Protein AF-A0A497I6L3-F1 (afdb_monomer_lite)

Structure (mmCIF, N/CA/C/O backbone):
data_AF-A0A497I6L3-F1
#
_entry.id   AF-A0A497I6L3-F1
#
loop_
_atom_site.group_PDB
_atom_site.id
_atom_site.type_symbol
_atom_site.label_atom_id
_atom_site.label_alt_id
_atom_site.label_comp_id
_atom_site.label_asym_id
_atom_site.label_entity_id
_atom_site.label_seq_id
_atom_site.pdbx_PDB_ins_code
_atom_site.Cartn_x
_atom_site.Cartn_y
_atom_site.Cartn_z
_atom_site.occupancy
_atom_site.B_iso_or_equiv
_atom_site.auth_seq_id
_atom_site.auth_comp_id
_atom_site.auth_asym_id
_atom_site.auth_atom_id
_atom_site.pdbx_PDB_model_num
ATOM 1 N N . MET A 1 1 ? 1.125 13.773 -6.582 1.00 65.88 1 MET A N 1
ATOM 2 C CA . MET A 1 1 ? -0.005 12.831 -6.393 1.00 65.88 1 MET A CA 1
ATOM 3 C C . MET A 1 1 ? -0.545 13.071 -4.991 1.00 65.88 1 MET A C 1
ATOM 5 O O . MET A 1 1 ? 0.246 12.997 -4.061 1.00 65.88 1 MET A O 1
ATOM 9 N N . LYS A 1 2 ? -1.811 13.471 -4.830 1.00 78.44 2 LYS A N 1
ATOM 10 C CA . LYS A 1 2 ? -2.381 13.794 -3.510 1.00 78.44 2 LYS A CA 1
ATOM 11 C C . LYS A 1 2 ? -2.910 12.508 -2.866 1.00 78.44 2 LYS A C 1
ATOM 13 O O . LYS A 1 2 ? -3.588 11.742 -3.545 1.00 78.44 2 LYS A O 1
ATOM 18 N N . LEU A 1 3 ? -2.563 12.249 -1.604 1.00 86.81 3 LEU A N 1
ATOM 19 C CA . LEU A 1 3 ? -3.074 11.085 -0.871 1.00 86.81 3 LEU A CA 1
ATOM 20 C C . LEU A 1 3 ? -4.517 11.339 -0.397 1.00 86.81 3 LEU A C 1
ATOM 22 O O . LEU A 1 3 ? -4.853 12.489 -0.096 1.00 86.81 3 LEU A O 1
ATOM 26 N N . PRO A 1 4 ? -5.366 10.298 -0.305 1.00 87.12 4 PRO A N 1
ATOM 27 C CA . PRO A 1 4 ? -6.693 10.425 0.291 1.00 87.12 4 PRO A CA 1
ATOM 28 C C . PRO A 1 4 ? -6.631 10.853 1.766 1.00 87.12 4 PRO A C 1
ATOM 30 O O . PRO A 1 4 ? -5.651 10.592 2.467 1.00 87.12 4 PRO A O 1
ATOM 33 N N . LYS A 1 5 ? -7.697 11.499 2.258 1.00 85.88 5 LYS A N 1
ATOM 34 C CA . LYS A 1 5 ? -7.792 11.967 3.652 1.00 85.88 5 LYS A CA 1
ATOM 35 C C . LYS A 1 5 ? -7.585 10.796 4.627 1.00 85.88 5 LYS A C 1
ATOM 37 O O . LYS A 1 5 ? -8.158 9.728 4.442 1.00 85.88 5 LYS A O 1
ATOM 42 N N . GLY A 1 6 ? -6.767 11.003 5.661 1.00 88.12 6 GLY A N 1
ATOM 43 C CA . GLY A 1 6 ? -6.455 9.983 6.676 1.00 88.12 6 GLY A CA 1
ATOM 44 C C . GLY A 1 6 ? -5.296 9.041 6.324 1.00 88.12 6 GLY A C 1
ATOM 45 O O . GLY A 1 6 ? -4.903 8.232 7.163 1.00 88.12 6 GLY A O 1
ATOM 46 N N . TRP A 1 7 ? -4.716 9.166 5.127 1.00 92.25 7 TRP A N 1
ATOM 47 C CA . TRP A 1 7 ? -3.492 8.468 4.744 1.00 92.25 7 TRP A CA 1
ATOM 48 C C . TRP A 1 7 ? -2.277 9.382 4.842 1.00 92.25 7 TRP A C 1
ATOM 50 O O . TRP A 1 7 ? -2.327 10.559 4.486 1.00 92.25 7 TRP A O 1
ATOM 60 N N . LYS A 1 8 ? -1.155 8.815 5.280 1.00 93.81 8 LYS A N 1
ATOM 61 C CA . LYS A 1 8 ? 0.141 9.489 5.333 1.00 93.81 8 LYS A CA 1
ATOM 62 C C . LYS A 1 8 ? 1.239 8.610 4.757 1.00 93.81 8 LYS A C 1
ATOM 64 O O . LYS A 1 8 ? 1.212 7.386 4.891 1.00 93.81 8 LYS A O 1
ATOM 69 N N . LEU A 1 9 ? 2.225 9.247 4.137 1.00 94.31 9 LEU A N 1
ATOM 70 C CA . LEU A 1 9 ? 3.484 8.597 3.808 1.00 94.31 9 LEU A CA 1
ATOM 71 C C . LEU A 1 9 ? 4.308 8.485 5.095 1.00 94.31 9 LEU A C 1
ATOM 73 O O . LEU A 1 9 ? 4.629 9.494 5.713 1.00 94.31 9 LEU A O 1
ATOM 77 N N . LYS A 1 10 ? 4.622 7.258 5.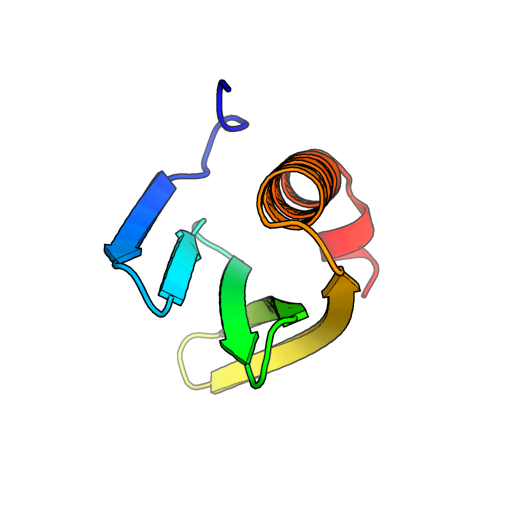515 1.00 92.75 10 LYS A N 1
ATOM 78 C CA . LYS A 1 10 ? 5.421 6.993 6.720 1.00 92.75 10 LYS A CA 1
ATOM 79 C C . LYS A 1 10 ? 6.908 6.875 6.409 1.00 92.75 10 LYS A C 1
ATOM 81 O O . LYS A 1 10 ? 7.740 7.275 7.213 1.00 92.75 10 LYS A O 1
ATOM 86 N N . LYS A 1 11 ? 7.240 6.259 5.274 1.00 92.62 11 LYS A N 1
ATOM 87 C CA . LYS A 1 11 ? 8.619 5.975 4.870 1.00 92.62 11 LYS A CA 1
ATOM 88 C C . LYS A 1 11 ? 8.697 5.905 3.355 1.00 92.62 11 LYS A C 1
ATOM 90 O O . LYS A 1 11 ? 7.865 5.250 2.739 1.00 92.62 11 LYS A O 1
ATOM 95 N N . GLU A 1 12 ? 9.713 6.514 2.767 1.00 92.62 12 GLU A N 1
ATOM 96 C CA . GLU A 1 12 ? 10.055 6.344 1.358 1.00 92.62 12 GLU A CA 1
ATOM 97 C C . GLU A 1 12 ? 11.575 6.279 1.246 1.00 92.62 12 GLU A C 1
ATOM 99 O O . GLU A 1 12 ? 12.279 7.201 1.643 1.00 92.62 12 GLU A O 1
ATOM 104 N N . ASN A 1 13 ? 12.089 5.151 0.765 1.00 90.88 13 ASN A N 1
ATOM 105 C CA . ASN A 1 13 ? 13.492 4.984 0.411 1.00 90.88 13 ASN A CA 1
ATOM 106 C C . ASN A 1 13 ? 13.607 4.189 -0.899 1.00 90.88 13 ASN A C 1
ATOM 108 O O . ASN A 1 13 ? 12.617 3.673 -1.418 1.00 90.88 13 ASN A O 1
ATOM 112 N N . GLY A 1 14 ? 14.822 4.048 -1.433 1.00 82.38 14 GLY A N 1
ATOM 113 C CA . GLY A 1 14 ? 15.050 3.388 -2.728 1.00 82.38 14 GLY A CA 1
ATOM 114 C C . GLY A 1 14 ? 14.624 1.911 -2.817 1.00 82.38 14 GLY A C 1
ATOM 115 O O . GLY A 1 14 ? 14.602 1.354 -3.915 1.00 82.38 14 GLY A O 1
ATOM 116 N N . LYS A 1 15 ? 14.286 1.265 -1.691 1.00 89.50 15 LYS A N 1
ATOM 117 C CA . LYS A 1 15 ? 13.874 -0.149 -1.620 1.00 89.50 15 LYS A CA 1
ATOM 118 C C . LYS A 1 15 ? 12.418 -0.338 -1.181 1.00 89.50 15 LYS A C 1
ATOM 120 O O . LYS A 1 15 ? 11.842 -1.389 -1.456 1.00 89.50 15 LYS A O 1
ATOM 125 N N . GLN A 1 16 ? 11.835 0.640 -0.491 1.00 94.81 16 GLN A N 1
ATOM 126 C CA . GLN A 1 16 ? 10.561 0.503 0.203 1.00 94.81 16 GLN A CA 1
ATOM 127 C C . GLN A 1 16 ? 9.819 1.842 0.296 1.00 94.81 16 GLN A C 1
ATOM 129 O O . GLN A 1 16 ? 10.390 2.853 0.703 1.00 94.81 16 GLN A O 1
ATOM 134 N N . ILE A 1 17 ? 8.514 1.816 0.033 1.00 95.75 17 ILE A N 1
ATOM 135 C CA . ILE A 1 17 ? 7.590 2.929 0.281 1.00 95.75 17 ILE A CA 1
ATOM 136 C C . ILE A 1 17 ? 6.469 2.433 1.186 1.00 95.75 17 ILE A C 1
ATOM 138 O O . ILE A 1 17 ? 5.918 1.366 0.950 1.00 95.75 17 ILE A O 1
ATOM 142 N N . VAL A 1 18 ? 6.135 3.181 2.232 1.00 95.50 18 VAL A N 1
ATOM 143 C CA . VAL A 1 18 ? 5.146 2.798 3.239 1.00 95.50 18 VAL A CA 1
ATOM 144 C C . VAL A 1 18 ? 4.122 3.908 3.384 1.00 95.50 18 VAL A C 1
ATOM 146 O O . VAL A 1 18 ? 4.443 5.005 3.842 1.00 95.50 18 VAL A O 1
ATOM 149 N N . TYR A 1 19 ? 2.877 3.583 3.073 1.00 94.69 19 TYR A N 1
ATOM 150 C CA . TYR A 1 19 ? 1.711 4.399 3.366 1.00 94.69 19 TYR A CA 1
ATOM 151 C C . TYR A 1 19 ? 0.959 3.808 4.550 1.00 94.69 19 TYR A C 1
ATOM 153 O O . TYR A 1 19 ? 0.868 2.589 4.703 1.00 94.69 19 TYR A O 1
ATOM 161 N N . GLU A 1 20 ? 0.415 4.662 5.403 1.00 93.00 20 GLU A N 1
ATOM 162 C CA . GLU A 1 20 ? -0.281 4.235 6.609 1.00 93.00 20 GLU A CA 1
ATOM 163 C C . GLU A 1 20 ? -1.514 5.103 6.854 1.00 93.00 20 GLU A C 1
ATOM 165 O O . GLU A 1 20 ? -1.497 6.312 6.631 1.00 93.00 20 GLU A O 1
ATOM 170 N N . SER A 1 21 ? -2.573 4.468 7.340 1.00 91.88 21 SER A N 1
ATOM 171 C CA . SER A 1 21 ? -3.725 5.099 7.974 1.00 91.88 21 SER A CA 1
ATOM 172 C C . SER A 1 21 ? -3.883 4.541 9.393 1.00 91.88 21 SER A C 1
ATOM 174 O O . SER A 1 21 ? -3.069 3.744 9.876 1.00 91.88 21 SER A O 1
ATOM 176 N N . GLU A 1 22 ? -4.933 4.958 10.092 1.00 89.25 22 GLU A N 1
ATOM 177 C CA . GLU A 1 22 ? -5.264 4.420 11.413 1.00 89.25 22 GLU A CA 1
ATOM 178 C C . GLU A 1 22 ? -5.419 2.888 11.377 1.00 89.25 22 GLU A C 1
ATOM 180 O O . GLU A 1 22 ? -4.801 2.179 12.171 1.00 89.25 22 GLU A O 1
ATOM 185 N N . LYS A 1 23 ? -6.163 2.377 10.386 1.00 88.94 23 LYS A N 1
ATOM 186 C CA . LYS A 1 23 ? -6.570 0.965 10.293 1.00 88.94 23 LYS A CA 1
ATOM 187 C C . LYS A 1 23 ? -5.755 0.133 9.307 1.00 88.94 23 LYS A C 1
ATOM 189 O O . LYS A 1 23 ? -5.804 -1.092 9.377 1.00 88.94 23 LYS A O 1
ATOM 194 N N . TYR A 1 24 ? -5.012 0.756 8.393 1.00 92.00 24 TYR A N 1
ATOM 195 C CA . TYR A 1 24 ? -4.366 0.044 7.289 1.00 92.00 24 TYR A CA 1
ATOM 196 C C . TYR A 1 24 ? -2.942 0.517 7.025 1.00 92.00 24 TYR A C 1
ATOM 198 O O . TYR A 1 24 ? -2.556 1.637 7.356 1.00 92.00 24 TYR A O 1
ATOM 206 N N . GLN A 1 25 ? -2.163 -0.346 6.386 1.00 93.31 25 GLN A N 1
ATOM 207 C CA . GLN A 1 25 ? -0.817 -0.060 5.912 1.00 93.31 25 GLN A CA 1
ATOM 208 C C . GLN A 1 25 ? -0.652 -0.633 4.503 1.00 93.31 25 GLN A C 1
ATOM 210 O O . GLN A 1 25 ? -1.027 -1.772 4.256 1.00 93.31 25 GLN A O 1
ATOM 215 N N . ILE A 1 26 ? -0.073 0.141 3.588 1.00 94.56 26 ILE A N 1
ATOM 216 C CA . ILE A 1 26 ? 0.297 -0.316 2.245 1.00 94.56 26 ILE A CA 1
ATOM 217 C C . ILE A 1 26 ? 1.804 -0.160 2.104 1.00 94.56 26 ILE A C 1
ATOM 219 O O . ILE A 1 26 ? 2.351 0.903 2.397 1.00 94.56 26 ILE A O 1
ATOM 223 N N . ILE A 1 27 ? 2.477 -1.213 1.658 1.00 95.69 27 ILE A N 1
ATOM 224 C CA . ILE A 1 27 ? 3.922 -1.239 1.462 1.00 95.69 27 ILE A CA 1
ATOM 225 C C . ILE A 1 27 ? 4.211 -1.540 -0.002 1.00 95.69 27 ILE A C 1
ATOM 227 O O . ILE A 1 27 ? 3.701 -2.510 -0.543 1.00 95.69 27 ILE A O 1
ATOM 231 N N . ILE A 1 28 ? 5.046 -0.726 -0.638 1.00 96.44 28 ILE A N 1
ATOM 232 C CA . ILE A 1 28 ? 5.595 -0.986 -1.966 1.00 96.44 28 ILE A CA 1
ATOM 233 C C . ILE A 1 28 ? 7.052 -1.405 -1.794 1.00 96.44 28 ILE A C 1
ATOM 235 O O . ILE A 1 28 ? 7.875 -0.598 -1.361 1.00 96.44 28 ILE A O 1
ATOM 239 N N . TRP A 1 29 ? 7.381 -2.644 -2.140 1.00 95.69 29 TRP A N 1
ATOM 240 C CA . TRP A 1 29 ? 8.739 -3.183 -2.123 1.00 95.69 29 TRP A CA 1
ATOM 241 C C . TRP A 1 29 ? 9.332 -3.204 -3.522 1.00 95.69 29 TRP A C 1
ATOM 243 O O . TRP A 1 29 ? 8.677 -3.664 -4.451 1.00 95.69 29 TRP A O 1
ATOM 253 N N . LYS A 1 30 ? 10.597 -2.807 -3.669 1.00 94.19 30 LYS A N 1
ATOM 254 C CA . LYS A 1 30 ? 11.367 -3.085 -4.886 1.00 94.19 30 LYS A CA 1
ATOM 255 C C . LYS A 1 30 ? 12.028 -4.460 -4.753 1.00 94.19 30 LYS A C 1
ATOM 257 O O . LYS A 1 30 ? 12.920 -4.628 -3.921 1.00 94.19 30 LYS A O 1
ATOM 262 N N . LYS A 1 31 ? 11.618 -5.443 -5.557 1.00 90.44 31 LYS A N 1
ATOM 263 C CA . LYS A 1 31 ? 12.128 -6.823 -5.516 1.00 90.44 31 LYS A CA 1
ATOM 264 C C . LYS A 1 31 ? 12.489 -7.292 -6.924 1.00 90.44 31 LYS A C 1
ATOM 266 O O . LYS A 1 31 ? 11.614 -7.444 -7.758 1.00 90.44 31 LYS A O 1
ATOM 271 N N . ARG A 1 32 ? 13.782 -7.544 -7.169 1.00 85.19 32 ARG A N 1
ATOM 272 C CA . ARG A 1 32 ? 14.310 -8.121 -8.427 1.00 85.19 32 ARG A CA 1
ATOM 273 C C . ARG A 1 32 ? 13.800 -7.437 -9.713 1.00 85.19 32 ARG A C 1
ATOM 275 O O . ARG A 1 32 ? 13.465 -8.111 -10.672 1.00 85.19 32 ARG A O 1
ATOM 282 N N . GLY A 1 33 ? 13.754 -6.104 -9.727 1.00 86.44 33 GLY A N 1
ATOM 283 C CA . GLY A 1 33 ? 13.283 -5.323 -10.883 1.00 86.44 33 GLY A CA 1
ATOM 284 C C . GLY A 1 33 ? 11.803 -4.939 -10.819 1.00 86.44 33 GLY A C 1
ATOM 285 O O . GLY A 1 33 ? 11.443 -3.899 -11.361 1.00 86.44 33 GLY A O 1
ATOM 286 N N . ASP A 1 34 ? 11.002 -5.671 -10.046 1.00 94.19 34 ASP A N 1
ATOM 287 C CA . ASP A 1 34 ? 9.573 -5.417 -9.873 1.00 94.19 34 ASP A CA 1
ATOM 288 C C . ASP A 1 34 ? 9.265 -4.597 -8.617 1.00 94.19 34 ASP A C 1
ATOM 290 O O . ASP A 1 34 ? 10.078 -4.452 -7.694 1.00 94.19 34 ASP A O 1
ATOM 294 N N . TYR A 1 35 ? 8.036 -4.094 -8.570 1.00 95.94 35 TYR A N 1
ATOM 295 C CA . TYR A 1 35 ? 7.444 -3.372 -7.457 1.00 95.94 35 TYR A CA 1
ATOM 296 C C . TYR A 1 35 ? 6.242 -4.144 -6.914 1.00 95.94 35 TYR A C 1
ATOM 298 O O . TYR A 1 35 ? 5.184 -4.184 -7.538 1.00 95.94 35 TYR A O 1
ATOM 306 N N . LEU A 1 36 ? 6.395 -4.747 -5.738 1.00 96.50 36 LEU A N 1
ATOM 307 C CA . LEU A 1 36 ? 5.338 -5.485 -5.052 1.00 96.50 36 LEU A CA 1
ATOM 308 C C . LEU A 1 36 ? 4.591 -4.556 -4.098 1.00 96.50 36 LEU A C 1
ATOM 310 O O . LEU A 1 36 ? 5.180 -4.051 -3.145 1.00 96.50 36 LEU A O 1
ATOM 314 N N . VAL A 1 37 ? 3.297 -4.365 -4.324 1.00 95.69 37 VAL A N 1
ATOM 315 C CA . VAL A 1 37 ? 2.395 -3.657 -3.413 1.00 95.69 37 VAL A CA 1
ATOM 316 C C . VAL A 1 37 ? 1.732 -4.676 -2.496 1.00 95.69 37 VAL A C 1
ATOM 318 O O . VAL A 1 37 ? 0.957 -5.502 -2.963 1.00 95.69 37 VAL A O 1
ATOM 321 N N . GLU A 1 38 ? 2.008 -4.613 -1.200 1.00 94.75 38 GLU A N 1
ATOM 322 C CA . GLU A 1 38 ? 1.356 -5.409 -0.161 1.00 94.75 38 GLU A CA 1
ATOM 323 C C . GLU A 1 38 ? 0.466 -4.525 0.708 1.00 94.75 38 GLU A C 1
ATOM 325 O O . GLU A 1 38 ? 0.861 -3.429 1.109 1.00 94.75 38 GLU A O 1
ATOM 330 N N . THR A 1 39 ? -0.717 -5.024 1.047 1.00 93.88 39 THR A N 1
ATOM 331 C CA . THR A 1 39 ? -1.675 -4.307 1.890 1.00 93.88 39 THR A CA 1
ATOM 332 C C . THR A 1 39 ? -1.925 -5.074 3.176 1.00 93.88 39 THR A C 1
ATOM 334 O O . THR A 1 39 ? -2.087 -6.293 3.157 1.00 93.88 39 THR A O 1
ATOM 337 N N . PHE A 1 40 ? -1.998 -4.355 4.291 1.00 92.50 40 PHE A N 1
ATOM 338 C CA . PHE A 1 40 ? -2.176 -4.908 5.624 1.00 92.50 40 PHE A CA 1
ATOM 339 C C . PHE A 1 40 ? -3.279 -4.177 6.383 1.00 92.50 40 PHE A C 1
ATOM 341 O O . PHE A 1 40 ? -3.375 -2.947 6.332 1.00 92.50 40 PHE A O 1
ATOM 348 N N . ARG A 1 41 ? -4.057 -4.927 7.162 1.00 91.12 41 ARG A N 1
ATOM 349 C CA . ARG A 1 41 ? -4.919 -4.390 8.216 1.00 91.12 41 ARG A CA 1
ATOM 350 C C . ARG A 1 41 ? -4.142 -4.352 9.528 1.00 91.12 41 ARG A C 1
ATOM 352 O O . ARG A 1 41 ? -3.548 -5.350 9.937 1.00 91.12 41 ARG A O 1
ATOM 359 N N . LYS A 1 42 ? -4.129 -3.186 10.171 1.00 88.38 42 LYS A N 1
ATOM 360 C CA . LYS A 1 42 ? -3.504 -2.970 11.475 1.00 88.38 42 LYS A CA 1
ATOM 361 C C . LYS A 1 42 ? -4.466 -3.418 12.570 1.00 88.38 42 LYS A C 1
ATOM 363 O O . LYS A 1 42 ? -5.593 -2.935 12.642 1.00 88.38 42 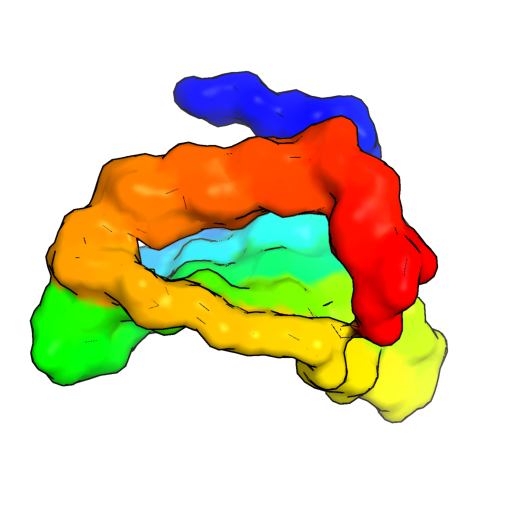LYS A O 1
ATOM 368 N N . SER A 1 43 ? -3.994 -4.320 13.416 1.00 81.06 43 SER A N 1
ATOM 369 C CA . SER A 1 43 ? -4.594 -4.689 14.694 1.00 81.06 43 SER A CA 1
ATOM 370 C C . SER A 1 43 ? -3.606 -4.316 15.811 1.00 81.06 43 SER A C 1
ATOM 372 O O . SER A 1 43 ? -2.408 -4.220 15.525 1.00 81.06 43 SER A O 1
ATOM 374 N N . PRO A 1 44 ? -4.046 -4.090 17.063 1.00 77.06 44 PRO A N 1
ATOM 375 C CA . PRO A 1 44 ? -3.148 -3.720 18.161 1.00 77.06 44 PRO A CA 1
ATOM 376 C C . PRO A 1 44 ? -1.973 -4.689 18.356 1.00 77.06 44 PRO A C 1
ATOM 378 O O . PRO A 1 44 ? -0.879 -4.263 18.709 1.00 77.06 44 PRO A O 1
ATOM 381 N N . THR A 1 45 ? -2.185 -5.977 18.078 1.00 81.12 45 THR A N 1
ATOM 382 C CA . THR A 1 45 ? -1.210 -7.049 18.332 1.00 81.12 45 THR A CA 1
ATOM 383 C C . THR A 1 45 ? -0.668 -7.714 17.068 1.00 81.12 45 THR A C 1
ATOM 385 O O . THR A 1 45 ? 0.303 -8.461 17.145 1.00 81.12 45 THR A O 1
ATOM 388 N N . TYR A 1 46 ? -1.258 -7.462 15.893 1.00 80.06 46 TYR A N 1
ATOM 389 C CA . TYR A 1 46 ? -0.871 -8.147 14.658 1.00 80.06 46 TYR A CA 1
ATOM 390 C C . TYR A 1 46 ? -1.128 -7.317 13.393 1.00 80.06 46 TYR A C 1
ATOM 392 O O . TYR A 1 46 ? -1.904 -6.360 13.377 1.00 80.06 46 TYR A O 1
ATOM 400 N N . LYS A 1 47 ? -0.483 -7.711 12.290 1.00 82.12 47 LYS A N 1
ATOM 401 C CA . LYS A 1 47 ? -0.762 -7.188 10.947 1.00 82.12 47 LYS A CA 1
ATOM 402 C C . LYS A 1 47 ? -1.224 -8.326 10.052 1.00 82.12 47 LYS A C 1
ATOM 404 O O . LYS A 1 47 ? -0.423 -9.188 9.706 1.00 82.12 47 LYS A O 1
ATOM 409 N N . ALA A 1 48 ? -2.496 -8.321 9.666 1.00 86.31 48 ALA A N 1
ATOM 410 C CA . ALA A 1 48 ? -3.004 -9.281 8.691 1.00 86.31 48 ALA A CA 1
ATOM 411 C C . ALA A 1 48 ? -2.738 -8.755 7.284 1.00 86.31 48 ALA 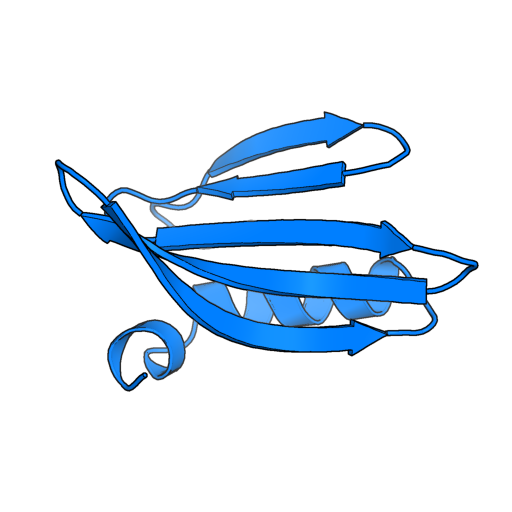A C 1
ATOM 413 O O . ALA A 1 48 ? -3.161 -7.645 6.950 1.00 86.31 48 ALA A O 1
ATOM 414 N N . ARG A 1 49 ? -2.035 -9.539 6.462 1.00 91.19 49 ARG A N 1
ATOM 415 C CA . ARG A 1 49 ? -1.896 -9.253 5.033 1.00 91.19 49 ARG A CA 1
ATOM 416 C C . ARG A 1 49 ? -3.238 -9.515 4.356 1.00 91.19 49 ARG A C 1
ATOM 418 O O . ARG A 1 49 ? -3.766 -10.612 4.469 1.00 91.19 49 ARG A O 1
ATOM 425 N N . LEU A 1 50 ? -3.757 -8.513 3.653 1.00 89.88 50 LEU A N 1
ATOM 426 C CA . LEU A 1 50 ? -5.015 -8.617 2.913 1.00 89.88 50 LEU A CA 1
ATOM 427 C C . LEU A 1 50 ? -4.769 -9.187 1.513 1.00 89.88 50 LEU A C 1
ATOM 429 O O . LEU A 1 50 ? -5.405 -10.148 1.104 1.00 89.88 50 LEU A O 1
ATOM 433 N N . PHE A 1 51 ? -3.810 -8.618 0.780 1.00 90.19 51 PHE A N 1
ATOM 434 C CA . PHE A 1 51 ? -3.423 -9.084 -0.554 1.00 90.19 51 PHE A CA 1
ATOM 435 C C . PHE A 1 51 ? -2.075 -8.486 -0.971 1.00 90.19 51 PHE A C 1
ATOM 437 O O . PHE A 1 51 ? -1.523 -7.616 -0.287 1.00 90.19 51 PHE A O 1
ATOM 444 N N . ALA A 1 52 ? -1.549 -8.944 -2.111 1.00 92.81 52 ALA A N 1
ATOM 445 C CA . ALA A 1 52 ? -0.445 -8.275 -2.786 1.00 92.81 52 ALA A CA 1
ATOM 446 C C . A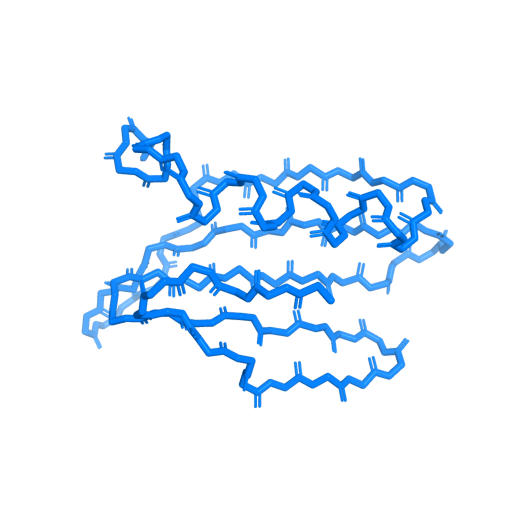LA A 1 52 ? -0.568 -8.321 -4.309 1.00 92.81 52 ALA A C 1
ATOM 448 O O . ALA A 1 52 ? -1.168 -9.247 -4.846 1.00 92.81 52 ALA A O 1
ATOM 449 N N . GLN A 1 53 ? 0.040 -7.342 -4.976 1.00 94.06 53 GLN A N 1
ATOM 450 C CA . GLN A 1 53 ? 0.066 -7.222 -6.430 1.00 94.06 53 GLN A CA 1
ATOM 451 C C . GLN A 1 53 ? 1.426 -6.699 -6.902 1.00 94.06 53 GLN A C 1
ATOM 453 O O . GLN A 1 53 ? 1.939 -5.723 -6.351 1.00 94.06 53 GLN A O 1
ATOM 458 N N . SER A 1 54 ? 1.994 -7.321 -7.933 1.00 95.94 54 SER A N 1
ATOM 459 C CA . SER A 1 54 ? 3.268 -6.908 -8.536 1.00 95.94 54 SER A CA 1
ATOM 460 C C . SER A 1 54 ? 3.064 -5.994 -9.744 1.00 95.94 54 SER A C 1
ATOM 462 O O . SER A 1 54 ? 2.092 -6.142 -10.485 1.00 95.94 54 SER A O 1
ATOM 464 N N . PHE A 1 55 ? 4.011 -5.079 -9.955 1.00 95.81 55 PHE A N 1
ATOM 465 C CA . PHE A 1 55 ? 4.062 -4.142 -11.078 1.00 95.81 55 PHE A CA 1
ATOM 466 C C . PHE A 1 55 ? 5.489 -4.014 -11.605 1.00 95.81 55 PHE A C 1
ATOM 468 O O . PHE A 1 55 ? 6.431 -3.954 -10.819 1.00 95.81 55 PHE A O 1
ATOM 475 N N . LEU A 1 56 ? 5.648 -3.858 -12.919 1.00 95.19 56 LEU A N 1
ATOM 476 C CA . LEU A 1 56 ? 6.960 -3.634 -13.538 1.00 95.19 56 LEU A CA 1
ATOM 477 C C . LEU A 1 56 ? 7.492 -2.215 -13.270 1.00 95.19 56 LEU A C 1
ATOM 479 O O . LEU A 1 56 ? 8.697 -1.986 -13.204 1.00 95.19 56 LEU A O 1
ATOM 483 N N . LYS A 1 57 ? 6.599 -1.228 -13.112 1.00 95.50 57 LYS A N 1
ATOM 484 C CA . LYS A 1 57 ? 6.965 0.190 -12.963 1.00 95.50 57 LYS A CA 1
ATOM 485 C C . LYS A 1 57 ? 6.517 0.753 -11.618 1.00 95.50 57 LYS A C 1
ATOM 487 O O . LYS A 1 57 ? 5.359 0.622 -11.225 1.00 95.50 57 LYS A O 1
ATOM 492 N N . LEU A 1 58 ? 7.393 1.531 -10.971 1.00 94.12 58 LEU A N 1
ATOM 493 C CA . LEU A 1 58 ? 7.076 2.209 -9.705 1.00 94.12 58 LEU A CA 1
ATOM 494 C C . LEU A 1 58 ? 5.848 3.120 -9.817 1.00 94.12 58 LEU A C 1
ATOM 496 O O . LEU A 1 58 ? 5.047 3.214 -8.889 1.00 94.12 58 LEU A O 1
ATOM 500 N N . ARG A 1 59 ? 5.699 3.812 -10.952 1.00 94.12 59 ARG A N 1
ATOM 501 C CA . ARG A 1 59 ? 4.577 4.730 -11.190 1.00 94.12 59 ARG A CA 1
ATOM 502 C C . ARG A 1 59 ? 3.232 4.002 -11.140 1.00 94.12 59 ARG A C 1
ATOM 504 O O . ARG A 1 59 ? 2.280 4.542 -10.585 1.00 94.12 59 ARG A O 1
ATOM 511 N N . GLU A 1 60 ? 3.167 2.792 -11.687 1.00 95.19 60 GLU A N 1
ATOM 512 C CA . GLU A 1 60 ? 1.962 1.956 -11.680 1.00 95.19 60 GLU A CA 1
ATOM 513 C C . GLU A 1 60 ? 1.673 1.437 -10.275 1.00 95.19 60 GLU A C 1
ATOM 515 O O . GLU A 1 60 ? 0.554 1.599 -9.796 1.00 95.19 60 GLU A O 1
ATOM 520 N N . ALA A 1 61 ? 2.699 0.951 -9.568 1.00 95.25 61 ALA A N 1
ATOM 521 C CA . ALA A 1 61 ? 2.579 0.538 -8.172 1.00 95.25 61 ALA A CA 1
ATOM 522 C C . ALA A 1 61 ? 2.057 1.673 -7.271 1.00 95.25 61 ALA A C 1
ATOM 524 O O . ALA A 1 61 ? 1.139 1.470 -6.478 1.00 95.25 61 ALA A O 1
ATOM 525 N N . LYS A 1 62 ? 2.588 2.896 -7.425 1.00 94.25 62 LYS A N 1
ATOM 526 C CA . LYS A 1 62 ? 2.112 4.087 -6.698 1.00 94.25 62 LYS A CA 1
ATOM 527 C C . LYS A 1 62 ? 0.667 4.433 -7.059 1.00 94.25 62 LYS A C 1
ATOM 529 O O . LYS A 1 62 ? -0.124 4.728 -6.167 1.00 94.25 62 LYS A O 1
ATOM 534 N N . LYS A 1 63 ? 0.307 4.380 -8.347 1.00 93.94 63 LYS A N 1
ATOM 535 C CA . LYS A 1 63 ? -1.067 4.639 -8.807 1.00 93.94 63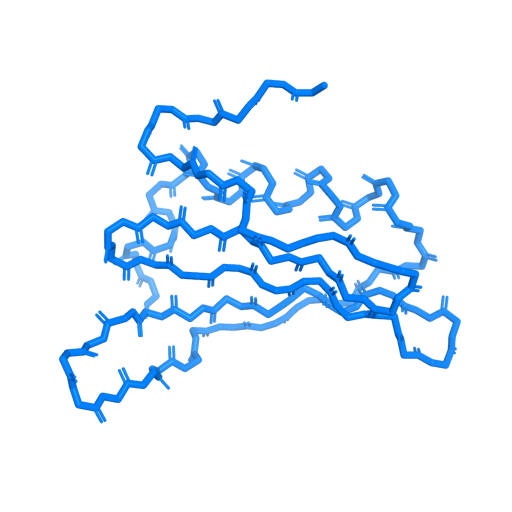 LYS A CA 1
ATOM 536 C C . LYS A 1 63 ? -2.050 3.631 -8.221 1.00 93.94 63 LYS A C 1
ATOM 538 O O . LYS A 1 63 ? -3.089 4.040 -7.717 1.00 93.94 63 LYS A O 1
ATOM 543 N N . PHE A 1 64 ? -1.696 2.351 -8.238 1.00 93.44 64 PHE A N 1
ATOM 544 C CA . PHE A 1 64 ? -2.492 1.282 -7.650 1.00 93.44 64 PHE A CA 1
ATOM 545 C C . PHE A 1 64 ? -2.640 1.442 -6.136 1.00 93.44 64 PHE A C 1
ATOM 547 O O . PHE A 1 64 ? -3.753 1.373 -5.626 1.00 93.44 64 PHE A O 1
ATOM 554 N N . ALA A 1 65 ? -1.549 1.738 -5.423 1.00 92.94 65 ALA A N 1
ATOM 555 C CA . ALA A 1 65 ? -1.602 1.991 -3.988 1.00 92.94 65 ALA A CA 1
ATOM 556 C C . ALA A 1 65 ? -2.593 3.120 -3.660 1.00 92.94 65 ALA A C 1
ATOM 558 O O . ALA A 1 65 ? -3.469 2.931 -2.823 1.00 92.94 65 ALA A O 1
ATOM 559 N N . VAL A 1 66 ? -2.506 4.263 -4.350 1.00 91.44 66 VAL A N 1
ATOM 560 C CA . VAL A 1 66 ? -3.419 5.404 -4.142 1.00 91.44 66 VAL A CA 1
ATOM 561 C C . VAL A 1 66 ? -4.867 5.065 -4.510 1.00 91.44 66 VAL A C 1
ATOM 563 O O . VAL A 1 66 ? -5.779 5.445 -3.778 1.00 91.44 66 VAL A O 1
ATOM 566 N N . ASP A 1 67 ? -5.090 4.336 -5.605 1.00 90.81 67 ASP A N 1
ATOM 567 C CA . ASP A 1 67 ? -6.429 3.896 -6.018 1.00 90.81 67 ASP A CA 1
ATOM 568 C C . ASP A 1 67 ? -7.083 3.010 -4.946 1.00 90.81 67 ASP A C 1
ATOM 570 O O . ASP A 1 67 ? -8.233 3.233 -4.574 1.00 90.81 67 ASP A O 1
ATOM 574 N N . ILE A 1 68 ? -6.339 2.067 -4.362 1.00 89.06 68 ILE A N 1
ATOM 575 C CA . ILE A 1 68 ? -6.858 1.212 -3.288 1.00 89.06 68 ILE A CA 1
ATOM 576 C C . ILE A 1 68 ? -7.117 2.012 -2.007 1.00 89.06 68 ILE A C 1
ATOM 578 O O . ILE A 1 68 ? -8.134 1.779 -1.360 1.00 89.06 68 ILE A O 1
ATOM 582 N N . MET A 1 69 ? -6.254 2.969 -1.643 1.00 89.12 69 MET A N 1
ATOM 583 C CA . MET A 1 69 ? -6.474 3.828 -0.465 1.00 89.12 69 MET A CA 1
ATOM 584 C C . MET A 1 69 ? -7.821 4.560 -0.506 1.00 89.12 69 MET A C 1
ATOM 586 O O . MET A 1 69 ? -8.392 4.836 0.549 1.00 89.12 69 MET A O 1
ATOM 590 N N . GLY A 1 70 ? -8.293 4.907 -1.710 1.00 81.62 70 GLY A N 1
ATOM 591 C CA . GLY A 1 70 ? -9.559 5.604 -1.937 1.00 81.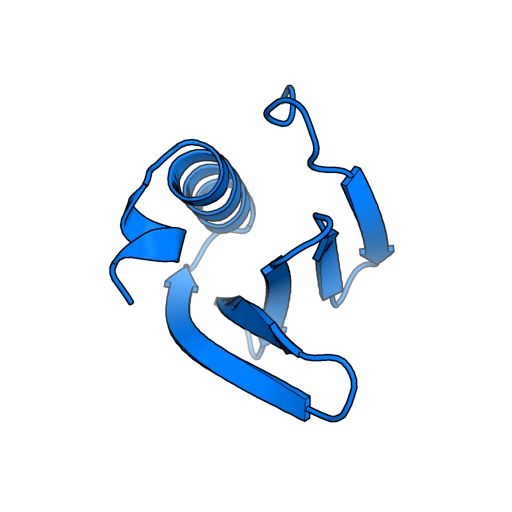62 70 GLY A CA 1
ATOM 592 C C . GLY A 1 70 ? -10.773 4.691 -2.122 1.00 81.62 70 GLY A C 1
ATOM 593 O O . GLY A 1 70 ? -11.894 5.188 -2.161 1.00 81.62 70 GLY A O 1
ATOM 594 N N . ARG A 1 71 ? -10.582 3.372 -2.242 1.00 79.00 71 ARG A N 1
ATOM 595 C CA . ARG A 1 71 ? -11.671 2.404 -2.429 1.00 79.00 71 ARG A CA 1
ATOM 596 C C . ARG A 1 71 ? -12.012 1.712 -1.114 1.00 79.00 71 ARG A C 1
ATOM 598 O O . ARG A 1 71 ? -11.131 1.243 -0.399 1.00 79.00 71 ARG A O 1
ATOM 605 N N . ASP A 1 72 ? -13.302 1.456 -0.892 1.00 62.06 72 ASP A N 1
ATOM 606 C CA . ASP A 1 72 ? -13.774 0.546 0.168 1.00 62.06 72 ASP A CA 1
ATOM 607 C C . ASP A 1 72 ? -13.270 -0.900 -0.005 1.00 62.06 72 ASP A C 1
ATOM 609 O O . ASP A 1 72 ? -13.464 -1.734 0.874 1.00 62.06 72 ASP A O 1
ATOM 613 N N . LYS A 1 73 ? -12.589 -1.236 -1.111 1.00 57.53 73 LYS A N 1
ATOM 614 C CA . LYS A 1 73 ? -12.016 -2.573 -1.322 1.00 57.53 73 LYS A CA 1
ATOM 615 C C . LYS A 1 73 ? -11.018 -2.961 -0.231 1.00 57.53 73 LYS A C 1
ATOM 617 O O . LYS A 1 73 ? -11.015 -4.117 0.156 1.00 57.53 73 LYS A O 1
ATOM 622 N N . ILE A 1 74 ? -10.263 -2.021 0.343 1.00 66.44 74 ILE A N 1
ATOM 623 C CA . ILE A 1 74 ? -9.420 -2.321 1.514 1.00 66.44 74 ILE A CA 1
ATOM 624 C C . ILE A 1 74 ? -10.239 -2.764 2.744 1.00 66.44 74 ILE A C 1
ATOM 626 O O . ILE A 1 74 ? -9.702 -3.432 3.620 1.00 66.44 74 ILE A O 1
ATOM 630 N N . ARG A 1 75 ? -11.526 -2.389 2.828 1.00 60.78 75 ARG A N 1
ATOM 631 C CA . ARG A 1 75 ? -12.446 -2.802 3.901 1.00 60.78 75 ARG A CA 1
ATOM 632 C C . ARG A 1 75 ? -13.157 -4.128 3.627 1.00 60.78 75 ARG A C 1
ATOM 634 O O . ARG A 1 75 ? -13.612 -4.743 4.583 1.00 60.78 75 ARG A O 1
ATOM 641 N N . LYS A 1 76 ? -13.309 -4.521 2.355 1.00 55.88 76 LYS A N 1
ATOM 642 C CA . LYS A 1 76 ? -14.005 -5.757 1.946 1.00 55.88 76 LYS A CA 1
ATOM 643 C C . LYS A 1 76 ? -13.113 -7.011 1.941 1.00 55.88 76 LYS A C 1
ATOM 645 O O . LYS A 1 76 ? -13.675 -8.099 1.892 1.00 55.88 76 LYS A O 1
ATOM 650 N N . TYR A 1 77 ? -11.786 -6.858 1.970 1.00 52.22 77 TYR A N 1
ATOM 651 C CA . TYR A 1 77 ? -10.808 -7.939 2.186 1.00 52.22 77 TYR A CA 1
ATOM 652 C C . TYR A 1 77 ? -10.343 -7.947 3.644 1.00 52.22 77 TYR A C 1
ATOM 654 O O . TYR A 1 77 ? -10.072 -9.048 4.163 1.00 52.22 77 TYR A O 1
#

Radius of gyration: 11.73 Å; chains: 1; bounding box: 29×23×32 Å

pLDDT: mean 88.07, std 10.13, range [52.22, 96.5]

Foldseek 3Di:
DDAPPQKDFPDDDPAKTWIDGPFKIWMWGDDPQKTKIWIWTDDPVDTDTPDIDIDNDPVVSVVVVRVVSPDCVSVVD

Sequence (77 aa):
MKLPKGWKLKKENGKQIVYESEKYQIIIWKKRGDYLVETFRKSPTYKARLFAQSFLKLREAKKFAVDIMGRDKIRKY

Secondary structure (DSSP, 8-state):
-PPPTT-EEEEEETTEEEEE-SSEEEEEEEETTEEEEEEEEE-SS-EEEEEEEEESSHHHHHHHHHHHHTSTHHHH-